Protein AF-A0A2G9Q7B7-F1 (afdb_monomer)

Radius of gyration: 26.13 Å; Cα contacts (8 Å, |Δi|>4): 30; chains: 1; bounding box: 54×30×82 Å

pLDDT: mean 73.92, std 18.07, range [39.91, 91.88]

Foldseek 3Di:
DDDPPPPPVVLLVLQVVVVPVVDPPDDDPVCSVVVVVVVVVVLVVLVVVLVVVLVVLVVVLVVVLVVLVVVLVVCVVVDVVVSVVSVVVNVVSVVVSVVSNVVSVVVNVVSVVVVCCSSVCRDPPDPDDDD

Sequence (131 aa):
MGLPSSLPNSFRNQFNHSLAHFLPEGTPAPLIPVLILIETISLFIRPLALGVRLTANLTAGHLLIHLISSAVSAIFPLSISASLLTFTVLILLTILEIAVAIIQAYVFVLLLSLYLQENTYGPPSSRLSHS

Organism: Aquarana catesbeiana (NCBI:txid8400)

InterPro domains:
  IPR000568 ATP synthase, F0 complex, subunit A [PF00119] (14-117)
  IPR000568 ATP synthase, F0 complex, subunit A [PR00123] (26-41)
  IPR000568 ATP synthase, F0 complex, subunit A [PR00123] (46-68)
  IPR000568 ATP synthase, F0 complex, subunit A [PR00123] (103-118)
  IPR000568 ATP synthase, F0 complex, subunit A [TIGR01131] (10-119)
  IPR023011 ATP synthase, F0 complex, subunit A, active site [PS00449] (49-58)
  IPR035908 ATP synthase, F0 complex, subunit A superfamily [G3DSA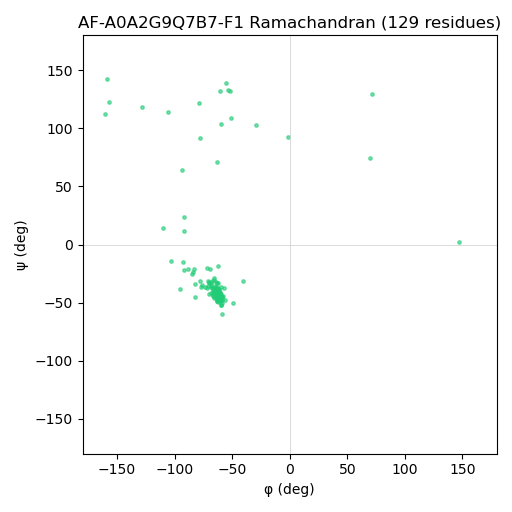:1.20.120.220] (8-121)
  IPR035908 ATP synthase, F0 complex, subunit A superfamily [SSF81336] (10-116)
  IPR045083 ATP synthase, F0 complex, subunit A, bacterial/mitochondria [PTHR11410] (10-120)

Secondary structure (DSSP, 8-state):
------TTHHHHHHHHHHHHHHS-S---TTHHHHHHHHHHHHHHHHHHHHHHHHHHHHHHHHHHHHHHHHHHHHHTTT-HHHHHHHHHHHHHHHHHHHHHHHHHHHHHHHHHHHHHHHHH-----------

Structure (mmCIF, N/CA/C/O backbone):
data_AF-A0A2G9Q7B7-F1
#
_entry.id   AF-A0A2G9Q7B7-F1
#
loop_
_atom_site.group_PDB
_atom_site.id
_atom_site.type_symbol
_atom_site.label_atom_id
_atom_site.label_alt_id
_atom_site.label_comp_id
_atom_site.label_asym_id
_atom_site.label_entity_id
_atom_site.label_seq_id
_atom_site.pdbx_PDB_ins_code
_atom_site.Cartn_x
_atom_site.Cartn_y
_atom_site.Cartn_z
_atom_site.occupancy
_atom_site.B_iso_or_equiv
_atom_site.auth_seq_id
_atom_site.auth_comp_id
_atom_site.auth_asym_id
_atom_site.auth_atom_id
_atom_site.pdbx_PDB_model_num
ATOM 1 N N . MET A 1 1 ? -16.630 -8.126 53.049 1.00 42.03 1 MET A N 1
ATOM 2 C CA . MET A 1 1 ? -16.424 -9.402 52.340 1.00 42.03 1 MET A CA 1
ATOM 3 C C . MET A 1 1 ? -17.335 -9.409 51.117 1.00 42.03 1 MET A C 1
ATOM 5 O O . MET A 1 1 ? -18.532 -9.497 51.316 1.00 42.03 1 MET A O 1
ATOM 9 N N . GLY A 1 2 ? -16.757 -9.233 49.915 1.00 40.88 2 GLY A N 1
ATOM 10 C CA . GLY A 1 2 ? -17.354 -9.466 48.580 1.00 40.88 2 GLY A CA 1
ATOM 11 C C . GLY A 1 2 ? -18.435 -8.473 48.124 1.00 40.88 2 GLY A C 1
ATOM 12 O O . GLY A 1 2 ? -19.377 -8.232 48.856 1.00 40.88 2 GLY A O 1
ATOM 13 N N . LEU A 1 3 ? -18.430 -7.847 46.947 1.00 39.91 3 LEU A N 1
ATOM 14 C CA . LEU A 1 3 ? -17.609 -7.861 45.730 1.00 39.91 3 LEU A CA 1
ATOM 15 C C . LEU A 1 3 ? -17.883 -6.508 45.021 1.00 39.91 3 LEU A C 1
ATOM 17 O O . LEU A 1 3 ? -19.037 -6.078 45.023 1.00 39.91 3 LEU A O 1
ATOM 21 N N . PRO A 1 4 ? -16.912 -5.831 44.380 1.00 46.28 4 PRO A N 1
ATOM 22 C CA . PRO A 1 4 ? -17.207 -4.679 43.529 1.00 46.28 4 PRO A CA 1
ATOM 23 C C . PRO A 1 4 ? -17.741 -5.168 42.170 1.00 46.28 4 PRO A C 1
ATOM 25 O O . PRO A 1 4 ? -16.973 -5.458 41.258 1.00 46.28 4 PRO A O 1
ATOM 28 N N . SER A 1 5 ? -19.061 -5.301 42.022 1.00 45.69 5 SER A N 1
ATOM 29 C CA . SER A 1 5 ? -19.704 -5.803 40.793 1.00 45.69 5 SER A CA 1
ATOM 30 C C . SER A 1 5 ? -20.110 -4.713 39.786 1.00 45.69 5 SER A C 1
ATOM 32 O O . SER A 1 5 ? -21.000 -4.936 38.970 1.00 45.69 5 SER A O 1
ATOM 34 N N . SER A 1 6 ? -19.492 -3.528 39.803 1.00 48.84 6 SER A N 1
ATOM 35 C CA . SER A 1 6 ? -19.908 -2.389 38.957 1.00 48.84 6 SER A CA 1
ATOM 36 C C . SER A 1 6 ? -18.938 -2.017 37.825 1.00 48.84 6 SER A C 1
ATOM 38 O O . SER A 1 6 ? -19.086 -0.963 37.208 1.00 48.84 6 SER A O 1
ATOM 40 N N . LEU A 1 7 ? -17.974 -2.882 37.493 1.00 49.19 7 LEU A N 1
ATOM 41 C CA . LEU A 1 7 ? -16.917 -2.582 36.514 1.00 49.19 7 LEU A CA 1
ATOM 42 C C . LEU A 1 7 ? -17.126 -2.952 35.022 1.00 49.19 7 LEU A C 1
ATOM 44 O O . LEU A 1 7 ? -16.172 -2.781 34.270 1.00 49.19 7 LEU A O 1
ATOM 48 N N . PRO A 1 8 ? -18.317 -3.335 34.510 1.00 47.38 8 PRO A N 1
ATOM 49 C CA . PRO A 1 8 ? -18.543 -3.338 33.057 1.00 47.38 8 PRO A CA 1
ATOM 50 C C . PRO A 1 8 ? -19.380 -2.154 32.536 1.00 47.38 8 PRO A C 1
ATOM 52 O O . PRO A 1 8 ? -19.391 -1.903 31.332 1.00 47.38 8 PRO A O 1
ATOM 55 N N . ASN A 1 9 ? -20.066 -1.394 33.401 1.00 40.97 9 ASN A N 1
ATOM 56 C CA . ASN A 1 9 ? -21.012 -0.359 32.949 1.00 40.97 9 ASN A CA 1
ATOM 57 C C . ASN A 1 9 ? -20.393 1.040 32.783 1.00 40.97 9 ASN A C 1
ATOM 59 O O . ASN A 1 9 ? -20.916 1.837 32.009 1.00 40.97 9 ASN A O 1
ATOM 63 N N . SER A 1 10 ? -19.264 1.333 33.437 1.00 40.78 10 SER A N 1
ATOM 64 C CA . SER A 1 10 ? -18.622 2.657 33.351 1.00 40.78 10 SER A CA 1
ATOM 65 C C . SER A 1 10 ? -17.958 2.907 31.985 1.00 40.78 10 SER A C 1
ATOM 67 O O . SER A 1 10 ? -18.093 3.985 31.410 1.00 40.78 10 SER A O 1
ATOM 69 N N . PHE A 1 11 ? -17.345 1.874 31.390 1.00 46.16 11 PHE A N 1
ATOM 70 C CA . PHE A 1 11 ? -16.781 1.937 30.032 1.00 46.16 11 PHE A CA 1
ATOM 71 C C . PHE A 1 11 ? -17.855 2.167 28.959 1.00 46.16 11 PHE A C 1
ATOM 73 O O . PHE A 1 11 ? -17.645 2.928 28.018 1.00 46.16 11 PHE A O 1
ATOM 80 N N . ARG A 1 12 ? -19.041 1.566 29.132 1.00 48.06 12 ARG A N 1
ATOM 81 C CA . ARG A 1 12 ? -20.175 1.739 28.208 1.00 48.06 12 ARG A CA 1
ATOM 82 C C . ARG A 1 12 ? -20.771 3.146 28.283 1.00 48.06 12 ARG A C 1
ATOM 84 O O . ARG A 1 12 ? -21.233 3.665 27.275 1.00 48.06 12 ARG A O 1
ATOM 91 N N . ASN A 1 13 ? -20.736 3.780 29.455 1.00 44.66 13 ASN A N 1
ATOM 92 C CA . ASN A 1 13 ? -21.347 5.092 29.659 1.00 44.66 13 ASN A CA 1
ATOM 93 C C . ASN A 1 13 ? -20.500 6.248 29.094 1.00 44.66 13 ASN A C 1
ATOM 95 O O . ASN A 1 13 ? -21.062 7.230 28.617 1.00 44.66 13 ASN A O 1
ATOM 99 N N . GLN A 1 14 ? -19.167 6.118 29.081 1.00 48.19 14 GLN A N 1
ATOM 100 C CA . GLN A 1 14 ? -18.279 7.103 28.442 1.00 48.19 14 GLN A CA 1
ATOM 101 C C . GLN A 1 14 ? -18.321 7.014 26.910 1.00 48.19 14 GLN A C 1
ATOM 103 O O . GLN A 1 14 ? -18.365 8.046 26.241 1.00 48.19 14 GLN A O 1
ATOM 108 N N . PHE A 1 15 ? -18.446 5.797 26.365 1.00 50.50 15 PHE A N 1
ATOM 109 C CA . PHE A 1 15 ? -18.763 5.586 24.948 1.00 50.50 15 PHE A CA 1
ATOM 110 C C . PHE A 1 15 ? -20.092 6.253 24.560 1.00 50.50 15 PHE A C 1
ATOM 112 O O . PHE A 1 15 ? -20.157 6.957 23.557 1.00 50.50 15 PHE A O 1
ATOM 119 N N . ASN A 1 16 ? -21.137 6.108 25.383 1.00 50.00 16 ASN A N 1
ATOM 120 C CA . ASN A 1 16 ? -22.432 6.755 25.143 1.00 50.00 16 ASN A CA 1
ATOM 121 C C . ASN A 1 16 ? -22.363 8.291 25.185 1.00 50.00 16 ASN A C 1
ATOM 123 O O . ASN A 1 16 ? -23.114 8.940 24.465 1.00 50.00 16 ASN A O 1
ATOM 127 N N . HIS A 1 17 ? -21.483 8.880 26.001 1.00 47.97 17 HIS A N 1
ATOM 128 C CA . HIS A 1 17 ? -21.372 10.336 26.142 1.00 47.97 17 HIS A CA 1
ATOM 129 C C . HIS A 1 17 ? -20.625 10.995 24.971 1.00 47.97 17 HIS A C 1
ATOM 131 O O . HIS A 1 17 ? -21.038 12.058 24.517 1.00 47.97 17 HIS A O 1
ATOM 137 N N . SER A 1 18 ? -19.590 10.343 24.423 1.00 50.72 18 SER A N 1
ATOM 138 C CA . SER A 1 18 ? -18.912 10.822 23.204 1.00 50.72 18 SER A CA 1
ATOM 139 C C . SER A 1 18 ? -19.796 10.648 21.953 1.00 50.72 18 SER A C 1
ATOM 141 O O . SER A 1 18 ? -19.818 11.491 21.058 1.00 50.72 18 SER A O 1
ATOM 143 N N . LEU A 1 19 ? -20.642 9.609 21.941 1.00 50.25 19 LEU A N 1
ATOM 144 C CA . LEU A 1 19 ? -21.688 9.416 20.932 1.00 50.25 19 LEU A CA 1
ATOM 145 C C . LEU A 1 19 ? -22.837 10.438 21.063 1.00 50.25 19 LEU A C 1
ATOM 147 O O . LEU A 1 19 ? -23.365 10.887 20.052 1.00 50.25 19 LEU A O 1
ATOM 151 N N . ALA A 1 20 ? -23.191 10.887 22.268 1.00 47.09 20 ALA A N 1
ATOM 152 C CA . ALA A 1 20 ? -24.272 11.859 22.476 1.00 47.09 20 ALA A CA 1
ATOM 153 C C . ALA A 1 20 ? -24.027 13.237 21.825 1.00 47.09 20 ALA A C 1
ATOM 155 O O . ALA A 1 20 ? -24.980 13.974 21.605 1.00 47.09 20 ALA A O 1
ATOM 156 N N . HIS A 1 21 ? -22.782 13.588 21.477 1.00 49.62 21 HIS A N 1
ATOM 157 C CA . HIS A 1 21 ? -22.498 14.821 20.730 1.00 49.62 21 HIS A CA 1
ATOM 158 C C . HIS A 1 21 ? -22.553 14.636 19.199 1.00 49.62 21 HIS A C 1
ATOM 160 O O . HIS A 1 21 ? -22.773 15.601 18.471 1.00 49.62 21 HIS A O 1
ATOM 166 N N . PHE A 1 22 ? -22.405 13.398 18.708 1.00 46.03 22 PHE A N 1
ATOM 167 C CA . PHE A 1 22 ? -22.553 13.040 17.288 1.00 46.03 22 PHE A CA 1
ATOM 168 C C . PHE A 1 22 ? -23.965 12.572 16.914 1.00 46.03 22 PHE A C 1
ATOM 170 O O . PHE A 1 22 ? -24.297 12.525 15.729 1.00 46.03 22 PHE A O 1
ATOM 177 N N . LEU A 1 23 ? -24.803 12.235 17.895 1.00 46.00 23 LEU A N 1
ATOM 178 C CA . LEU A 1 23 ? -26.208 11.918 17.681 1.00 46.00 23 LEU A CA 1
ATOM 179 C C . LEU A 1 23 ? -27.069 13.094 18.166 1.00 46.00 23 LEU A C 1
ATOM 181 O O . LEU A 1 23 ? -27.099 13.339 19.369 1.00 46.00 23 LEU A O 1
ATOM 185 N N . PRO A 1 24 ? -27.786 13.816 17.281 1.00 41.97 24 PRO A N 1
ATOM 186 C CA . PRO A 1 24 ? -28.818 14.741 17.729 1.00 41.97 24 PRO A CA 1
ATOM 187 C C . PRO A 1 24 ? -29.793 13.985 18.640 1.00 41.97 24 PRO A C 1
ATOM 189 O O . PRO A 1 24 ? -30.197 12.862 18.328 1.00 41.97 24 PRO A O 1
ATOM 192 N N . GLU A 1 25 ? -30.106 14.598 19.781 1.00 49.25 25 GLU A N 1
ATOM 193 C CA . GLU A 1 25 ? -31.123 14.196 20.758 1.00 49.25 25 GLU A CA 1
ATOM 194 C C . GLU A 1 25 ? -32.284 13.432 20.085 1.00 49.25 25 GLU A C 1
ATOM 196 O O . GLU A 1 25 ? -33.118 14.036 19.409 1.00 49.25 25 GLU A O 1
ATOM 201 N N . GLY A 1 26 ? -32.325 12.095 20.217 1.00 48.22 26 GLY A N 1
ATOM 202 C CA . GLY A 1 26 ? -33.415 11.291 19.639 1.00 48.22 26 GLY A CA 1
ATOM 203 C C . GLY A 1 26 ? -33.106 9.875 19.142 1.00 48.22 26 GLY A C 1
ATOM 204 O O . GLY A 1 26 ? -34.012 9.217 18.632 1.00 48.22 26 GLY A O 1
ATOM 205 N N . THR A 1 27 ? -31.884 9.351 19.272 1.00 49.72 27 THR A N 1
ATOM 206 C CA . THR A 1 27 ? -31.617 7.980 18.794 1.00 49.72 27 THR A CA 1
ATOM 207 C C . THR A 1 27 ? -32.129 6.940 19.801 1.00 49.72 27 THR A C 1
ATOM 209 O O . THR A 1 27 ? -31.709 6.965 20.959 1.00 49.72 27 THR A O 1
ATOM 212 N N . PRO A 1 28 ? -33.032 6.019 19.408 1.00 51.66 28 PRO A N 1
ATOM 213 C CA . PRO A 1 28 ? -33.638 5.067 20.329 1.00 51.66 28 PRO A CA 1
ATOM 214 C C . PRO A 1 28 ? -32.568 4.182 20.985 1.00 51.66 28 PRO A C 1
ATOM 216 O O . PRO A 1 28 ? -31.725 3.592 20.307 1.00 51.66 28 PRO A O 1
ATOM 219 N N . ALA A 1 29 ? -32.651 4.057 22.315 1.00 60.56 29 ALA A N 1
ATOM 220 C CA . ALA A 1 29 ? -31.745 3.314 23.198 1.00 60.56 29 ALA A CA 1
ATOM 221 C C . ALA A 1 29 ? -31.233 1.934 22.701 1.00 60.56 29 ALA A C 1
ATOM 223 O O . ALA A 1 29 ? -30.093 1.596 23.029 1.00 60.56 29 ALA A O 1
ATOM 224 N N . PRO A 1 30 ? -31.971 1.128 21.904 1.00 67.06 30 PRO A N 1
ATOM 225 C CA . PRO A 1 30 ? -31.426 -0.110 21.332 1.00 67.06 30 PRO A CA 1
ATOM 226 C C . PRO A 1 30 ? -30.344 0.063 20.247 1.00 67.06 30 PRO A C 1
ATOM 228 O O . PRO A 1 30 ? -29.575 -0.872 20.032 1.00 67.06 30 PRO A O 1
ATOM 231 N N . LEU A 1 31 ? -30.238 1.214 19.569 1.00 59.62 31 LEU A N 1
ATOM 232 C CA . LEU A 1 31 ? -29.259 1.422 18.482 1.00 59.62 31 LEU A CA 1
ATOM 233 C C . LEU A 1 31 ? -27.863 1.822 18.982 1.00 59.62 31 LEU A C 1
ATOM 235 O O . LEU A 1 31 ? -26.869 1.606 18.294 1.00 59.62 31 LEU A O 1
ATOM 239 N N . ILE A 1 32 ? -27.776 2.350 20.200 1.00 68.06 32 ILE A N 1
ATOM 240 C CA . ILE A 1 32 ? -26.526 2.773 20.840 1.00 68.06 32 ILE A CA 1
ATOM 241 C C . ILE A 1 32 ? -25.504 1.619 20.973 1.00 68.06 32 ILE A C 1
ATOM 243 O O . ILE A 1 32 ? -24.365 1.781 20.535 1.00 68.06 32 ILE A O 1
ATOM 247 N N . PRO A 1 33 ? -25.855 0.425 21.500 1.00 68.75 33 PRO A N 1
ATOM 248 C CA . PRO A 1 33 ? -24.910 -0.694 21.560 1.00 68.75 33 PRO A CA 1
ATOM 249 C C . PRO A 1 33 ? -24.512 -1.232 20.177 1.00 68.75 33 PRO A C 1
ATOM 251 O O . PRO A 1 33 ? -23.394 -1.723 20.024 1.00 68.75 33 PRO A O 1
ATOM 254 N N . VAL A 1 34 ? -25.387 -1.122 19.171 1.00 80.31 34 VAL A N 1
ATOM 255 C CA . VAL A 1 34 ? -25.068 -1.502 17.783 1.00 80.31 34 VAL A CA 1
ATOM 256 C C . VAL A 1 34 ? -24.032 -0.544 17.192 1.00 80.31 34 VAL A C 1
ATOM 258 O O . VAL A 1 34 ? -23.081 -0.998 16.561 1.00 80.31 34 VAL A O 1
ATOM 261 N N . LEU A 1 35 ? -24.161 0.761 17.454 1.00 78.25 35 LEU A N 1
ATOM 262 C CA . LEU A 1 35 ? -23.219 1.789 17.005 1.00 78.25 35 LEU A CA 1
ATOM 263 C C . LEU A 1 35 ? -21.808 1.581 17.581 1.00 78.25 35 LEU A C 1
ATOM 265 O O . LEU A 1 35 ? -20.823 1.629 16.850 1.00 78.25 35 LEU A O 1
ATOM 269 N N . ILE A 1 36 ? -21.710 1.268 18.875 1.00 74.44 36 ILE A N 1
ATOM 270 C CA . ILE A 1 36 ? -20.428 0.954 19.532 1.00 74.44 36 ILE A CA 1
ATOM 271 C C . ILE A 1 36 ? -19.779 -0.285 18.899 1.00 74.44 36 ILE A C 1
ATOM 273 O O . ILE A 1 36 ? -18.565 -0.316 18.681 1.00 74.44 36 ILE A O 1
ATOM 277 N N . LEU A 1 37 ? -20.582 -1.304 18.579 1.00 81.31 37 LEU A N 1
ATOM 278 C CA . LEU A 1 37 ? -20.103 -2.530 17.947 1.00 81.31 37 LEU A CA 1
ATOM 279 C C . LEU A 1 37 ? -19.554 -2.260 16.538 1.00 81.31 37 LEU A C 1
ATOM 281 O O . LEU A 1 37 ? -18.462 -2.733 16.221 1.00 81.31 37 LEU A O 1
ATOM 285 N N . ILE A 1 38 ? -20.250 -1.468 15.714 1.00 85.12 38 ILE A N 1
ATOM 286 C CA . ILE A 1 38 ? -19.751 -1.128 14.371 1.00 85.12 38 ILE A CA 1
ATOM 287 C C . ILE A 1 38 ? -18.518 -0.221 14.415 1.00 85.12 38 ILE A C 1
ATOM 289 O O . ILE A 1 38 ? -17.620 -0.416 13.601 1.00 85.12 38 ILE A O 1
ATOM 293 N N . GLU A 1 39 ? -18.418 0.700 15.376 1.00 79.62 39 GLU A N 1
ATOM 294 C CA . GLU A 1 39 ? -17.238 1.559 15.540 1.00 79.62 39 GLU A CA 1
ATOM 295 C C . GLU A 1 39 ? -16.013 0.733 15.947 1.00 79.62 39 GLU A C 1
ATOM 297 O O . GLU A 1 39 ? -14.943 0.847 15.348 1.00 79.62 39 GLU A O 1
ATOM 302 N N . THR A 1 40 ? -16.195 -0.202 16.883 1.00 75.94 40 THR A N 1
ATOM 303 C CA . THR A 1 40 ? -15.140 -1.135 17.305 1.00 75.94 40 THR A CA 1
ATOM 304 C C . THR A 1 40 ? -14.642 -1.980 16.128 1.00 75.94 40 THR A C 1
ATOM 306 O O . THR A 1 40 ? -13.436 -2.136 15.929 1.00 75.94 40 THR A O 1
ATOM 309 N N . ILE A 1 41 ? -15.560 -2.494 15.303 1.00 84.94 41 ILE A N 1
ATOM 310 C CA . ILE A 1 41 ? -15.215 -3.252 14.094 1.00 84.94 41 ILE A CA 1
ATOM 311 C C . ILE A 1 41 ? -14.513 -2.350 13.065 1.00 84.94 41 ILE A C 1
ATOM 313 O O . ILE A 1 41 ? -13.503 -2.749 12.489 1.00 84.94 41 ILE A O 1
ATOM 317 N N . SER A 1 42 ? -14.995 -1.125 12.856 1.00 83.25 42 SER A N 1
ATOM 318 C CA . SER A 1 42 ? -14.432 -0.148 11.912 1.00 83.25 42 SER A CA 1
ATOM 319 C C . SER A 1 42 ? -12.991 0.233 12.266 1.00 83.25 42 SER A C 1
ATO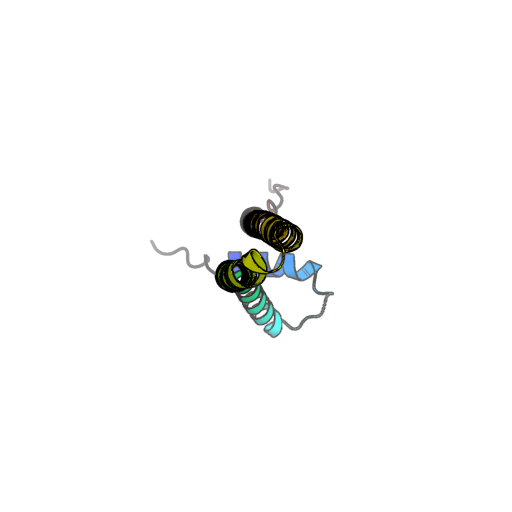M 321 O O . SER A 1 42 ? -12.122 0.311 11.390 1.00 83.25 42 SER A O 1
ATOM 323 N N . LEU A 1 43 ? -12.705 0.391 13.559 1.00 79.31 43 LEU A N 1
ATOM 324 C CA . LEU A 1 43 ? -11.359 0.634 14.071 1.00 79.31 43 LEU A CA 1
ATOM 325 C C . LEU A 1 43 ? -10.421 -0.554 13.857 1.00 79.31 43 LEU A C 1
ATOM 327 O O . LEU A 1 43 ? -9.233 -0.339 13.637 1.00 79.31 43 LEU A O 1
ATOM 331 N N . PHE A 1 44 ? -10.937 -1.785 13.856 1.00 79.19 44 PHE A N 1
ATOM 332 C CA . PHE A 1 44 ? -10.152 -2.998 13.605 1.00 79.19 44 PHE A CA 1
ATOM 333 C C . PHE A 1 44 ? -9.948 -3.284 12.107 1.00 79.19 44 PHE A C 1
ATOM 335 O O . PHE A 1 44 ? -8.887 -3.751 11.689 1.00 79.19 44 PHE A O 1
ATOM 342 N N . ILE A 1 45 ? -10.933 -2.959 11.267 1.00 86.06 45 ILE A N 1
ATOM 343 C CA . ILE A 1 45 ? -10.838 -3.110 9.807 1.00 86.06 45 ILE A CA 1
ATOM 344 C C . ILE A 1 45 ? -9.816 -2.131 9.218 1.00 86.06 45 ILE A C 1
ATOM 346 O O . ILE A 1 45 ? -9.149 -2.456 8.240 1.00 86.06 45 ILE A O 1
ATOM 350 N N . ARG A 1 46 ? -9.644 -0.945 9.807 1.00 82.88 46 ARG A N 1
ATOM 351 C CA . ARG A 1 46 ? -8.716 0.090 9.323 1.00 82.88 46 ARG A CA 1
ATOM 352 C C . ARG A 1 46 ? -7.243 -0.367 9.265 1.00 82.88 46 ARG A C 1
ATOM 354 O O . ARG A 1 46 ? -6.652 -0.259 8.188 1.00 82.88 46 ARG A O 1
ATOM 361 N N . PRO A 1 47 ? -6.643 -0.926 10.336 1.00 79.00 47 PRO A N 1
ATOM 362 C CA . PRO A 1 47 ? -5.301 -1.498 10.280 1.00 79.00 47 PRO A CA 1
ATOM 363 C C . PRO A 1 47 ? -5.221 -2.762 9.431 1.00 79.00 47 PRO A C 1
ATOM 365 O O . PRO A 1 47 ? -4.222 -2.964 8.744 1.00 79.00 47 PRO A O 1
ATOM 368 N N . LEU A 1 48 ? -6.278 -3.578 9.409 1.00 87.56 48 LEU A N 1
ATOM 369 C CA . LEU A 1 48 ? -6.335 -4.752 8.541 1.00 87.56 48 LEU A CA 1
ATOM 370 C C . LEU A 1 48 ? -6.269 -4.347 7.057 1.00 87.56 48 LEU A C 1
ATOM 372 O O . LEU A 1 48 ? -5.476 -4.891 6.294 1.00 87.56 48 LEU A O 1
ATOM 376 N N . ALA A 1 49 ? -7.037 -3.334 6.657 1.00 87.94 49 ALA A N 1
ATOM 377 C CA . ALA A 1 49 ? -7.039 -2.794 5.304 1.00 87.94 49 ALA A CA 1
ATOM 378 C C . ALA A 1 49 ? -5.694 -2.149 4.929 1.00 87.94 49 ALA A C 1
ATOM 380 O O . ALA A 1 49 ? -5.269 -2.262 3.781 1.00 87.94 49 ALA A O 1
ATOM 381 N N . LEU A 1 50 ? -5.007 -1.501 5.877 1.00 86.31 50 LEU A N 1
ATOM 382 C CA . LEU A 1 50 ? -3.641 -0.992 5.692 1.00 86.31 50 LEU A CA 1
ATOM 383 C C . LEU A 1 50 ? -2.633 -2.135 5.490 1.00 86.31 50 LEU A C 1
ATOM 385 O O . LEU A 1 50 ? -1.854 -2.092 4.542 1.00 86.31 50 LEU A O 1
ATOM 389 N N . GLY A 1 51 ? -2.688 -3.194 6.303 1.00 86.50 51 GLY A N 1
ATOM 390 C CA . GLY A 1 51 ? -1.816 -4.366 6.154 1.00 86.50 51 GLY A CA 1
ATOM 391 C C . GLY A 1 51 ? -2.019 -5.105 4.827 1.00 86.50 51 GLY A C 1
ATOM 392 O O . GLY A 1 51 ? -1.048 -5.447 4.144 1.00 86.50 51 GLY A O 1
ATOM 393 N N . VAL A 1 52 ? -3.277 -5.283 4.409 1.00 91.88 52 VAL A N 1
ATOM 394 C CA . VAL A 1 52 ? -3.614 -5.846 3.090 1.00 91.88 52 VAL A CA 1
ATOM 395 C C . VAL A 1 52 ? -3.101 -4.941 1.971 1.00 91.88 52 VAL A C 1
ATOM 397 O O . VAL A 1 52 ? -2.528 -5.442 1.009 1.00 91.88 52 VAL A O 1
ATOM 400 N N . ARG A 1 53 ? -3.243 -3.617 2.102 1.00 88.06 53 ARG A N 1
ATOM 401 C CA . ARG A 1 53 ? -2.761 -2.645 1.109 1.00 88.06 53 ARG A CA 1
ATOM 402 C C . ARG A 1 53 ? -1.241 -2.666 0.965 1.00 88.06 53 ARG A C 1
ATOM 404 O O . ARG A 1 53 ? -0.760 -2.651 -0.161 1.00 88.06 53 ARG A O 1
ATOM 411 N N . LEU A 1 54 ? -0.491 -2.756 2.063 1.00 86.00 54 LEU A N 1
ATOM 412 C CA . LEU A 1 54 ? 0.967 -2.915 2.018 1.00 86.00 54 LEU A CA 1
ATOM 413 C C . LEU A 1 54 ? 1.373 -4.225 1.346 1.00 86.00 54 LEU A C 1
ATOM 415 O O . LEU A 1 54 ? 2.218 -4.219 0.458 1.00 86.00 54 LEU A O 1
ATOM 419 N N . THR A 1 55 ? 0.746 -5.335 1.735 1.00 90.19 55 THR A N 1
ATOM 420 C CA . THR A 1 55 ? 1.059 -6.657 1.173 1.00 90.19 55 THR A CA 1
ATOM 421 C C . THR A 1 55 ? 0.727 -6.717 -0.319 1.00 90.19 55 THR A C 1
ATOM 423 O O . THR A 1 55 ? 1.521 -7.230 -1.107 1.00 90.19 55 THR A O 1
ATOM 426 N N . ALA A 1 56 ? -0.417 -6.157 -0.723 1.00 90.88 56 ALA A N 1
ATOM 427 C CA . ALA A 1 56 ? -0.833 -6.069 -2.118 1.00 90.88 56 ALA A CA 1
ATOM 428 C C . ALA A 1 56 ? 0.099 -5.170 -2.933 1.00 90.88 56 ALA A C 1
ATOM 430 O O . ALA A 1 56 ? 0.491 -5.576 -4.023 1.00 90.88 56 ALA A O 1
ATOM 431 N N . ASN A 1 57 ? 0.486 -4.006 -2.395 1.00 87.12 57 ASN A N 1
ATOM 432 C CA . ASN A 1 57 ? 1.464 -3.130 -3.031 1.00 87.12 57 ASN A CA 1
ATOM 433 C C . ASN A 1 57 ? 2.778 -3.892 -3.227 1.00 87.12 57 ASN A C 1
ATOM 435 O O . ASN A 1 57 ? 3.096 -4.173 -4.370 1.00 87.12 57 ASN A O 1
ATOM 439 N N . LEU A 1 58 ? 3.428 -4.385 -2.163 1.00 86.06 58 LEU A N 1
ATOM 440 C CA . LEU A 1 58 ? 4.724 -5.081 -2.255 1.00 86.06 58 LEU A CA 1
ATOM 441 C C . LEU A 1 58 ? 4.702 -6.302 -3.189 1.00 86.06 58 LEU A C 1
ATOM 443 O O . LEU A 1 58 ? 5.668 -6.564 -3.905 1.00 86.06 58 LEU A O 1
ATOM 447 N N . THR A 1 59 ? 3.598 -7.054 -3.205 1.00 91.69 59 THR A N 1
ATOM 448 C CA . THR A 1 59 ? 3.435 -8.198 -4.117 1.00 91.69 59 THR A CA 1
ATOM 449 C C . THR A 1 59 ? 3.275 -7.733 -5.567 1.00 91.69 59 THR A C 1
ATOM 451 O O . THR A 1 59 ? 3.884 -8.310 -6.471 1.00 91.69 59 THR A O 1
ATOM 454 N N . ALA A 1 60 ? 2.487 -6.681 -5.805 1.00 89.75 60 ALA A N 1
ATOM 455 C CA . ALA A 1 60 ? 2.324 -6.081 -7.125 1.00 89.75 60 ALA A CA 1
ATOM 456 C C . ALA A 1 60 ? 3.618 -5.413 -7.608 1.00 89.75 60 ALA A C 1
ATOM 458 O O . ALA A 1 60 ? 3.967 -5.579 -8.771 1.00 89.75 60 ALA A O 1
ATOM 459 N N . GLY A 1 61 ? 4.356 -4.734 -6.729 1.00 88.50 61 GLY A N 1
ATOM 460 C CA . GLY A 1 61 ? 5.676 -4.169 -6.987 1.00 88.50 61 GLY A CA 1
ATOM 461 C C . GLY A 1 61 ? 6.683 -5.245 -7.368 1.00 88.50 61 GLY A C 1
ATOM 462 O O . GLY A 1 61 ? 7.339 -5.132 -8.400 1.00 88.50 61 GLY A O 1
ATOM 463 N N . HIS A 1 62 ? 6.734 -6.358 -6.632 1.00 88.50 62 HIS A N 1
ATOM 464 C CA . HIS A 1 62 ? 7.573 -7.507 -6.987 1.00 88.50 62 HIS A CA 1
ATOM 465 C C . HIS A 1 62 ? 7.227 -8.082 -8.374 1.00 88.50 62 HIS A C 1
ATOM 467 O O . HIS A 1 62 ? 8.116 -8.330 -9.193 1.00 88.50 62 HIS A O 1
ATOM 473 N N . LEU A 1 63 ? 5.937 -8.252 -8.678 1.00 90.94 63 LEU A N 1
ATOM 474 C CA . LEU A 1 63 ? 5.483 -8.719 -9.991 1.00 90.94 63 LEU A CA 1
ATOM 475 C C . LEU 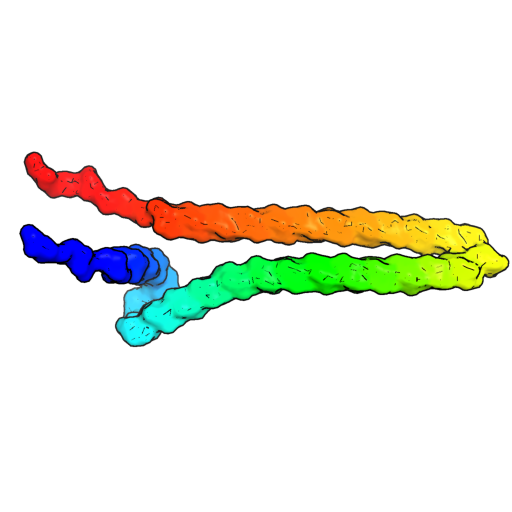A 1 63 ? 5.797 -7.702 -11.102 1.00 90.94 63 LEU A C 1
ATOM 477 O O . LEU A 1 63 ? 6.247 -8.084 -12.181 1.00 90.94 63 LEU A O 1
ATOM 481 N N . LEU A 1 64 ? 5.623 -6.411 -10.827 1.00 87.94 64 LEU A N 1
ATOM 482 C CA . LEU A 1 64 ? 5.941 -5.314 -11.735 1.00 87.94 64 LEU A CA 1
ATOM 483 C C . LEU A 1 64 ? 7.442 -5.260 -12.040 1.00 87.94 64 LEU A C 1
ATOM 485 O O . LEU A 1 64 ? 7.816 -5.116 -13.204 1.00 87.94 64 LEU A O 1
ATOM 489 N N . ILE A 1 65 ? 8.299 -5.447 -11.034 1.00 88.75 65 ILE A N 1
ATOM 490 C CA . ILE A 1 65 ? 9.750 -5.537 -11.224 1.00 88.75 65 ILE A CA 1
ATOM 491 C C . ILE A 1 65 ? 10.095 -6.712 -12.136 1.00 88.75 65 ILE A C 1
ATOM 493 O O . ILE A 1 65 ? 10.911 -6.557 -13.044 1.00 88.75 65 ILE A O 1
ATOM 497 N N . HIS A 1 66 ? 9.454 -7.865 -11.946 1.00 90.88 66 HIS A N 1
ATOM 498 C CA . HIS A 1 66 ? 9.693 -9.033 -12.789 1.00 90.88 66 HIS A CA 1
ATOM 499 C C . HIS A 1 66 ? 9.282 -8.781 -14.252 1.00 90.88 66 HIS A C 1
ATOM 501 O O . HIS A 1 66 ? 10.058 -9.063 -15.169 1.00 90.88 66 HIS A O 1
ATOM 507 N N . LEU A 1 67 ? 8.112 -8.172 -14.475 1.00 90.56 67 LEU A N 1
ATOM 508 C CA . LEU A 1 67 ? 7.639 -7.813 -15.815 1.00 90.56 67 LEU A CA 1
ATOM 509 C C . LEU A 1 67 ? 8.557 -6.784 -16.485 1.00 90.56 67 LEU A C 1
ATOM 511 O O . LEU A 1 67 ? 8.990 -7.002 -17.616 1.00 90.56 67 LEU A O 1
ATOM 515 N N . ILE A 1 68 ? 8.913 -5.704 -15.789 1.00 87.44 68 ILE A N 1
ATOM 516 C CA . ILE A 1 68 ? 9.793 -4.666 -16.337 1.00 87.44 68 ILE A CA 1
ATOM 517 C C . ILE A 1 68 ? 11.205 -5.207 -16.585 1.00 87.44 68 ILE A C 1
ATOM 519 O O . ILE A 1 68 ? 11.789 -4.896 -17.617 1.00 87.44 68 ILE A O 1
ATOM 523 N N . SER A 1 69 ? 11.741 -6.055 -15.708 1.00 87.69 69 SER A N 1
ATOM 524 C CA . SER A 1 69 ? 13.043 -6.705 -15.914 1.00 87.69 69 SER A CA 1
ATOM 525 C C . SER A 1 69 ? 13.051 -7.564 -17.185 1.00 87.69 69 SER A C 1
ATOM 527 O O . SER A 1 69 ? 13.959 -7.452 -18.013 1.00 87.69 69 SER A O 1
ATOM 529 N N . SER A 1 70 ? 11.990 -8.351 -17.410 1.00 90.06 70 SER A N 1
ATOM 530 C CA . SER A 1 70 ? 11.849 -9.127 -18.649 1.00 90.06 70 SER A CA 1
ATOM 531 C C . SER A 1 70 ? 11.703 -8.236 -19.892 1.00 90.06 70 SER A C 1
ATOM 533 O O . SER A 1 70 ? 12.326 -8.507 -20.920 1.00 90.06 70 SER A O 1
ATOM 535 N N . ALA A 1 71 ? 10.966 -7.124 -19.787 1.00 87.69 71 ALA A N 1
ATOM 536 C CA . ALA A 1 71 ? 10.828 -6.145 -20.862 1.00 87.69 71 ALA A CA 1
ATOM 537 C C . ALA A 1 71 ? 12.162 -5.451 -21.182 1.00 87.69 71 ALA A C 1
ATOM 539 O O . ALA A 1 71 ? 12.521 -5.313 -22.349 1.00 87.69 71 ALA A O 1
ATOM 540 N N . VAL A 1 72 ? 12.935 -5.080 -20.158 1.00 88.62 72 VAL A N 1
ATOM 541 C CA . VAL A 1 72 ? 14.287 -4.522 -20.295 1.00 88.62 72 VAL A CA 1
ATOM 542 C C . VAL A 1 72 ? 15.190 -5.509 -21.030 1.00 88.62 72 VAL A C 1
ATOM 544 O O . VAL A 1 72 ? 15.818 -5.120 -22.008 1.00 88.62 72 VAL A O 1
ATOM 547 N N . SER A 1 73 ? 15.197 -6.792 -20.651 1.00 88.19 73 SER A N 1
ATOM 548 C CA . SER A 1 73 ? 16.000 -7.810 -21.346 1.00 88.19 73 SER A CA 1
ATOM 549 C C . SER A 1 73 ? 15.598 -7.997 -22.814 1.00 88.19 73 SER A C 1
ATOM 551 O O . SER A 1 73 ? 16.459 -8.296 -23.640 1.00 88.19 73 SER A O 1
ATOM 553 N N . ALA A 1 74 ? 14.315 -7.835 -23.151 1.00 89.62 74 ALA A N 1
ATOM 554 C CA . ALA A 1 74 ? 13.829 -7.946 -24.526 1.00 89.62 74 ALA A CA 1
ATOM 555 C C . ALA A 1 74 ? 14.161 -6.703 -25.374 1.00 89.62 74 ALA A C 1
ATOM 557 O O . ALA A 1 74 ? 14.451 -6.820 -26.564 1.00 89.62 74 ALA A O 1
ATOM 558 N N . ILE A 1 75 ? 14.143 -5.514 -24.762 1.00 88.81 75 ILE A N 1
ATOM 559 C CA . ILE A 1 75 ? 14.402 -4.228 -25.430 1.00 88.81 75 ILE A CA 1
ATOM 560 C C . ILE A 1 75 ? 15.902 -3.917 -25.503 1.00 88.81 75 ILE A C 1
ATOM 562 O O . ILE A 1 75 ? 16.331 -3.203 -26.409 1.00 88.81 75 ILE A O 1
ATOM 566 N N . PHE A 1 76 ? 16.712 -4.465 -24.594 1.00 87.50 76 PHE A N 1
ATOM 567 C CA . PHE A 1 76 ? 18.159 -4.258 -24.533 1.00 87.50 76 PHE A CA 1
ATOM 568 C C . PHE A 1 76 ? 18.877 -4.465 -25.881 1.00 87.50 76 PHE A C 1
ATOM 570 O O . PHE A 1 76 ? 19.592 -3.551 -26.294 1.00 87.50 76 PHE A O 1
ATOM 577 N N . PRO A 1 77 ? 18.672 -5.578 -26.621 1.00 88.50 77 PRO A N 1
ATOM 578 C CA . PRO A 1 77 ? 19.301 -5.755 -27.931 1.00 88.50 77 PRO A CA 1
ATOM 579 C C . PRO A 1 77 ? 18.714 -4.852 -29.029 1.00 88.50 77 PRO A C 1
ATOM 581 O O . PRO A 1 77 ? 19.377 -4.633 -30.039 1.00 88.50 77 PRO A O 1
ATOM 584 N N . LEU A 1 78 ? 17.494 -4.326 -28.859 1.00 90.06 78 LEU A N 1
ATOM 585 C CA . LEU A 1 78 ? 16.844 -3.446 -29.838 1.00 90.06 78 LEU A CA 1
ATOM 586 C C . LEU A 1 78 ? 17.302 -1.990 -29.703 1.00 90.06 78 LEU A C 1
ATOM 588 O O . LEU A 1 78 ? 17.556 -1.317 -30.700 1.00 90.06 78 LEU A O 1
ATOM 592 N N . SER A 1 79 ? 17.362 -1.479 -28.473 1.00 90.06 79 SER A N 1
ATOM 593 C CA . SER A 1 79 ? 17.684 -0.077 -28.212 1.00 90.06 79 SER A CA 1
ATOM 594 C C . SER A 1 79 ? 18.145 0.144 -26.771 1.00 90.06 79 SER A C 1
ATOM 596 O O . SER A 1 79 ? 17.351 0.091 -25.826 1.00 90.06 79 SER A O 1
ATOM 598 N N . ILE A 1 80 ? 19.424 0.493 -26.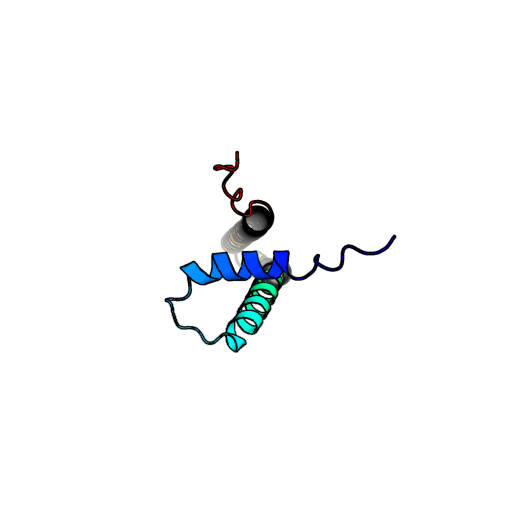610 1.00 89.12 80 ILE A N 1
ATOM 599 C CA . ILE A 1 80 ? 20.040 0.759 -25.300 1.00 89.12 80 ILE A CA 1
ATOM 600 C C . ILE A 1 80 ? 19.363 1.937 -24.576 1.00 89.12 80 ILE A C 1
ATOM 602 O O . ILE A 1 80 ? 19.136 1.882 -23.369 1.00 89.12 80 ILE A O 1
ATOM 606 N N . SER A 1 81 ? 18.983 2.987 -25.313 1.00 89.31 81 SER A N 1
ATOM 607 C CA . SER A 1 81 ? 18.391 4.200 -24.736 1.00 89.31 81 SER A CA 1
ATOM 608 C C . SER A 1 81 ? 17.013 3.939 -24.123 1.00 89.31 81 SER A C 1
ATOM 610 O O . SER A 1 81 ? 16.736 4.412 -23.023 1.00 89.31 81 SER A O 1
ATOM 612 N N . ALA A 1 82 ? 16.163 3.147 -24.788 1.00 88.62 82 ALA A N 1
ATOM 613 C CA . ALA A 1 82 ? 14.844 2.799 -24.256 1.00 88.62 82 ALA A CA 1
ATOM 614 C C . ALA A 1 82 ? 14.946 1.837 -23.060 1.00 88.62 82 ALA A C 1
ATOM 616 O O . ALA A 1 82 ? 14.194 1.963 -22.092 1.00 88.62 82 ALA A O 1
ATOM 617 N N . SER A 1 83 ? 15.917 0.917 -23.090 1.00 89.44 83 SER A N 1
ATOM 618 C CA . SER A 1 83 ? 16.222 0.025 -21.967 1.00 89.44 83 SER A CA 1
ATOM 619 C C . SER A 1 83 ? 16.622 0.809 -20.711 1.00 89.44 83 SER A C 1
ATOM 621 O O . SER A 1 83 ? 16.100 0.541 -19.629 1.00 89.44 83 SER A O 1
ATOM 623 N N . LEU A 1 84 ? 17.510 1.801 -20.845 1.00 89.62 84 LEU A N 1
ATOM 624 C CA . LEU A 1 84 ? 17.932 2.658 -19.730 1.00 89.62 84 LEU A CA 1
ATOM 625 C C . LEU A 1 84 ? 16.766 3.462 -19.150 1.00 89.62 84 LEU A C 1
ATOM 627 O O . LEU A 1 84 ? 16.597 3.488 -17.934 1.00 89.62 84 LEU A O 1
ATOM 631 N N . LEU A 1 85 ? 15.927 4.055 -20.006 1.00 91.31 85 LEU A N 1
ATOM 632 C CA . LEU A 1 85 ? 14.741 4.794 -19.567 1.00 91.31 85 LEU A CA 1
ATOM 633 C C . LEU A 1 85 ? 13.783 3.902 -18.763 1.00 91.31 85 LEU A C 1
ATOM 635 O O . LEU A 1 85 ? 13.333 4.282 -17.684 1.00 91.31 85 LEU A O 1
ATOM 639 N N . THR A 1 86 ? 13.520 2.691 -19.255 1.00 89.56 86 THR A N 1
ATOM 640 C CA . THR A 1 86 ? 12.639 1.728 -18.579 1.00 89.56 86 THR A CA 1
ATOM 641 C C . THR A 1 86 ? 13.219 1.295 -17.224 1.00 89.56 86 THR A C 1
ATOM 643 O O . THR A 1 86 ? 12.490 1.187 -16.237 1.00 89.56 86 THR A O 1
ATOM 646 N N . PHE A 1 87 ? 14.540 1.126 -17.136 1.00 88.75 87 PHE A N 1
ATOM 647 C CA . PHE A 1 87 ? 15.230 0.842 -15.877 1.00 88.75 87 PHE A CA 1
ATOM 648 C C . PHE A 1 87 ? 15.168 2.017 -14.883 1.00 88.75 87 PHE A C 1
ATOM 650 O O . PHE A 1 87 ? 14.978 1.808 -13.686 1.00 88.75 87 PHE A O 1
ATOM 657 N N . THR A 1 88 ? 15.256 3.266 -15.351 1.00 90.50 88 THR A N 1
ATOM 658 C CA . THR A 1 88 ? 15.057 4.446 -14.491 1.00 90.50 88 THR A CA 1
ATOM 659 C C . THR A 1 88 ? 13.638 4.501 -13.922 1.00 90.50 88 THR A C 1
ATOM 661 O O . THR A 1 88 ? 13.466 4.776 -12.734 1.00 90.50 88 THR A O 1
ATOM 664 N N . VAL A 1 89 ? 12.621 4.194 -14.736 1.00 90.81 89 VAL A N 1
ATOM 665 C CA . VAL A 1 89 ? 11.220 4.127 -14.279 1.00 90.81 89 VAL A CA 1
ATOM 666 C C . VAL A 1 89 ? 11.043 3.063 -13.195 1.00 90.81 89 VAL A C 1
ATOM 668 O O . VAL A 1 89 ? 10.371 3.321 -12.198 1.00 90.81 89 VAL A O 1
ATOM 671 N N . LEU A 1 90 ? 11.690 1.902 -13.339 1.00 89.06 90 LEU A N 1
ATOM 672 C CA . LEU A 1 90 ? 11.674 0.843 -12.329 1.00 89.06 90 LEU A CA 1
ATOM 673 C C . LEU A 1 90 ? 12.158 1.340 -10.957 1.00 89.06 90 LEU A C 1
ATOM 675 O O . LEU A 1 90 ? 11.486 1.112 -9.953 1.00 89.06 90 LEU A O 1
ATOM 679 N N . ILE A 1 91 ? 13.291 2.050 -10.917 1.00 89.31 91 ILE A N 1
ATOM 680 C CA . ILE A 1 91 ? 13.845 2.618 -9.675 1.00 89.31 91 ILE A CA 1
ATOM 681 C C . ILE A 1 91 ? 12.912 3.683 -9.082 1.00 89.31 91 ILE A C 1
ATOM 683 O O . ILE A 1 91 ? 12.742 3.764 -7.867 1.00 89.31 91 ILE A O 1
ATOM 687 N N . LEU A 1 92 ? 12.285 4.508 -9.921 1.00 91.25 92 LEU A N 1
ATOM 688 C CA . LEU A 1 92 ? 11.352 5.525 -9.437 1.00 91.25 92 LEU A CA 1
ATOM 689 C C . LEU A 1 92 ? 10.121 4.889 -8.768 1.00 91.25 92 LEU A C 1
ATOM 691 O O . LEU A 1 92 ? 9.679 5.354 -7.716 1.00 91.25 92 LEU 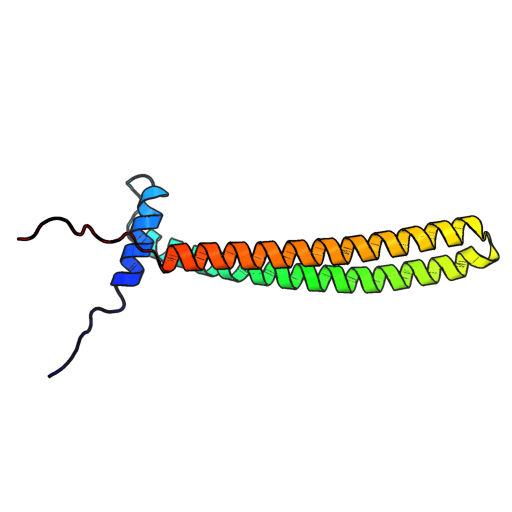A O 1
ATOM 695 N N . LEU A 1 93 ? 9.590 3.812 -9.353 1.00 88.69 93 LEU A N 1
ATOM 696 C CA . LEU A 1 93 ? 8.432 3.097 -8.816 1.00 88.69 93 LEU A CA 1
ATOM 697 C C . LEU A 1 93 ? 8.747 2.378 -7.498 1.00 88.69 93 LEU A C 1
ATOM 699 O O . LEU A 1 93 ? 7.911 2.400 -6.596 1.00 88.69 93 LEU A O 1
ATOM 703 N N . THR A 1 94 ? 9.948 1.817 -7.330 1.00 86.88 94 THR A N 1
ATOM 704 C CA . THR A 1 94 ? 10.342 1.194 -6.052 1.00 86.88 94 THR A CA 1
ATOM 705 C C . THR A 1 94 ? 10.498 2.218 -4.929 1.00 86.88 94 THR A C 1
ATOM 707 O O . THR A 1 94 ? 10.084 1.961 -3.798 1.00 86.88 94 THR A O 1
ATOM 710 N N . ILE A 1 95 ? 11.017 3.413 -5.224 1.00 90.75 95 ILE A N 1
ATOM 711 C CA . ILE A 1 95 ? 11.064 4.512 -4.246 1.00 90.75 95 ILE A CA 1
ATOM 712 C C . ILE A 1 95 ? 9.646 4.945 -3.854 1.00 90.75 95 ILE A C 1
ATOM 714 O O . ILE A 1 95 ? 9.364 5.128 -2.667 1.00 90.75 95 ILE A O 1
ATOM 718 N N . LEU A 1 96 ? 8.743 5.082 -4.833 1.00 89.75 96 LEU A N 1
ATOM 719 C CA . LEU A 1 96 ? 7.344 5.434 -4.584 1.00 89.75 96 LEU A CA 1
ATOM 720 C C . LEU A 1 96 ? 6.654 4.403 -3.679 1.00 89.75 96 LEU A C 1
ATOM 722 O O . LEU A 1 96 ? 5.928 4.776 -2.759 1.00 89.75 96 LEU A O 1
ATOM 726 N N . GLU A 1 97 ? 6.899 3.118 -3.909 1.00 88.38 97 GLU A N 1
ATOM 727 C CA . GLU A 1 97 ? 6.328 2.0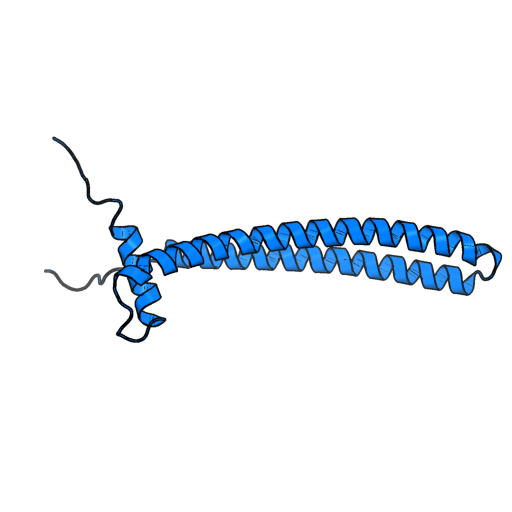31 -3.117 1.00 88.38 97 GLU A CA 1
ATOM 728 C C . GLU A 1 97 ? 6.771 2.075 -1.648 1.00 88.38 97 GLU A C 1
ATOM 730 O O . GLU A 1 97 ? 5.934 1.985 -0.744 1.00 88.38 97 GLU A O 1
ATOM 735 N N . ILE A 1 98 ? 8.061 2.315 -1.396 1.00 87.31 98 ILE A N 1
ATOM 736 C CA . ILE A 1 98 ? 8.587 2.487 -0.035 1.00 87.31 98 ILE A CA 1
ATOM 737 C C . ILE A 1 98 ? 8.020 3.757 0.616 1.00 87.31 98 ILE A C 1
ATOM 739 O O . ILE A 1 98 ? 7.626 3.726 1.784 1.00 87.31 98 ILE A O 1
ATOM 743 N N . ALA A 1 99 ? 7.918 4.867 -0.123 1.00 91.12 99 ALA A N 1
ATOM 744 C CA . ALA A 1 99 ? 7.338 6.109 0.391 1.00 91.12 99 ALA A CA 1
ATOM 745 C C . ALA A 1 99 ? 5.875 5.915 0.824 1.00 91.12 99 ALA A C 1
ATOM 747 O O . ALA A 1 99 ? 5.478 6.314 1.923 1.00 91.12 99 ALA A O 1
ATOM 748 N N . VAL A 1 100 ? 5.081 5.237 -0.006 1.00 89.06 100 VAL A N 1
ATOM 749 C CA . VAL A 1 100 ? 3.693 4.880 0.308 1.00 89.06 100 VAL A CA 1
ATOM 750 C C . VAL A 1 100 ? 3.625 3.953 1.526 1.00 89.06 100 VAL A C 1
ATOM 752 O O . VAL A 1 100 ? 2.722 4.111 2.353 1.00 89.06 100 VAL A O 1
ATOM 755 N N . ALA A 1 101 ? 4.581 3.030 1.679 1.00 87.00 101 ALA A N 1
ATOM 756 C CA . ALA A 1 101 ? 4.627 2.134 2.828 1.00 87.00 101 ALA A CA 1
ATOM 757 C C . ALA A 1 101 ? 4.858 2.876 4.156 1.00 87.00 101 ALA A C 1
ATOM 759 O O . ALA A 1 101 ? 4.166 2.617 5.144 1.00 87.00 101 ALA A O 1
ATOM 760 N N . ILE A 1 102 ? 5.767 3.854 4.161 1.00 89.38 102 ILE A N 1
ATOM 761 C CA . ILE A 1 102 ? 6.051 4.700 5.331 1.00 89.38 102 ILE A CA 1
ATOM 762 C C . ILE A 1 102 ? 4.821 5.533 5.715 1.00 89.38 102 ILE A C 1
ATOM 764 O O . ILE A 1 102 ? 4.440 5.570 6.887 1.00 89.38 102 ILE A O 1
ATOM 768 N N . ILE A 1 103 ? 4.165 6.166 4.737 1.00 90.94 103 ILE A N 1
ATOM 769 C CA . ILE A 1 103 ? 2.971 6.990 4.986 1.00 90.94 103 ILE A CA 1
ATOM 770 C C . ILE A 1 103 ? 1.845 6.144 5.597 1.00 90.94 103 ILE A C 1
ATOM 772 O O . ILE A 1 103 ? 1.197 6.572 6.552 1.00 90.94 103 ILE A O 1
ATOM 776 N N . GLN A 1 104 ? 1.629 4.925 5.095 1.00 88.69 104 GLN A N 1
ATOM 777 C CA . GLN A 1 104 ? 0.609 4.016 5.628 1.00 88.69 104 GLN A CA 1
ATOM 778 C C . GLN A 1 104 ? 0.886 3.607 7.082 1.00 88.69 104 GLN A C 1
ATOM 780 O O . GLN A 1 104 ? -0.034 3.619 7.903 1.00 88.69 104 GLN A O 1
ATOM 785 N N . ALA A 1 105 ? 2.142 3.311 7.427 1.00 87.56 105 ALA A N 1
ATOM 786 C CA . ALA A 1 105 ? 2.529 3.004 8.803 1.00 87.56 105 ALA A CA 1
ATOM 787 C C . ALA A 1 105 ? 2.341 4.209 9.746 1.00 87.56 105 ALA A C 1
ATOM 789 O O . ALA A 1 105 ? 1.865 4.045 10.871 1.00 87.56 105 ALA A O 1
ATOM 790 N N . TYR A 1 106 ? 2.644 5.425 9.282 1.00 90.19 106 TYR A N 1
ATOM 791 C CA . TYR A 1 106 ? 2.437 6.649 10.061 1.00 90.19 106 TYR A CA 1
ATOM 792 C C . TYR A 1 106 ? 0.954 6.899 10.370 1.00 90.19 106 TYR A C 1
ATOM 794 O O . TYR A 1 106 ? 0.584 7.109 11.527 1.00 90.19 106 TYR A O 1
ATOM 802 N N . VAL A 1 107 ? 0.091 6.818 9.352 1.00 87.62 107 VAL A N 1
ATOM 803 C CA . VAL A 1 107 ? -1.360 7.007 9.519 1.00 87.62 107 VAL A CA 1
ATOM 804 C C . VAL A 1 107 ? -1.940 5.975 10.491 1.00 87.62 107 VAL A C 1
ATOM 806 O O . VAL A 1 107 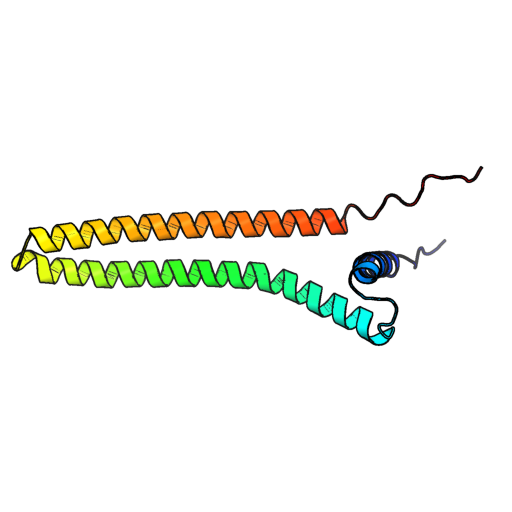? -2.802 6.318 11.300 1.00 87.62 107 VAL A O 1
ATOM 809 N N . PHE A 1 108 ? -1.444 4.733 10.469 1.00 85.00 108 PHE A N 1
ATOM 810 C CA . PHE A 1 108 ? -1.849 3.705 11.428 1.00 85.00 108 PHE A CA 1
ATOM 811 C C . PHE A 1 108 ? -1.549 4.106 12.881 1.00 85.00 108 PHE A C 1
ATOM 813 O O . PHE A 1 108 ? -2.450 4.079 13.721 1.00 85.00 108 PHE A O 1
ATOM 820 N N . VAL A 1 109 ? -0.308 4.506 13.175 1.00 86.00 109 VAL A N 1
ATOM 821 C CA . VAL A 1 109 ? 0.100 4.890 14.538 1.00 86.00 109 VAL A CA 1
ATOM 822 C C . VAL A 1 109 ? -0.666 6.120 15.021 1.00 86.00 109 VAL A C 1
ATOM 824 O O . VAL A 1 109 ? -1.084 6.161 16.179 1.00 86.00 109 VAL A O 1
ATOM 827 N N . LEU A 1 110 ? -0.899 7.100 14.143 1.00 87.81 110 LEU A N 1
ATOM 828 C CA . LEU A 1 110 ? -1.680 8.293 14.468 1.00 87.81 110 LEU A CA 1
ATOM 829 C C . LEU A 1 110 ? -3.115 7.934 14.881 1.00 87.81 110 LEU A C 1
ATOM 831 O O . LEU A 1 110 ? -3.586 8.391 15.920 1.00 87.81 110 LEU A O 1
ATOM 835 N N . LEU A 1 111 ? -3.792 7.085 14.103 1.00 83.19 111 LEU A N 1
ATOM 836 C CA . LEU A 1 111 ? -5.164 6.660 14.397 1.00 83.19 111 LEU A CA 1
ATOM 837 C C . LEU A 1 111 ? -5.251 5.839 15.687 1.00 83.19 111 LEU A C 1
ATOM 839 O O . LEU A 1 111 ? -6.170 6.044 16.478 1.00 83.19 111 LEU A O 1
ATOM 843 N N . LEU A 1 112 ? -4.278 4.956 15.932 1.00 81.62 112 LEU A N 1
ATOM 844 C CA . LEU A 1 112 ? -4.193 4.207 17.186 1.00 81.62 112 LEU A CA 1
ATOM 845 C C . LEU A 1 112 ? -3.964 5.138 18.385 1.00 81.62 112 LEU A C 1
ATOM 847 O O . LEU A 1 112 ? -4.586 4.955 19.428 1.00 81.62 112 LEU A O 1
ATOM 851 N N . SER A 1 113 ? -3.104 6.147 18.235 1.00 83.88 113 SER A N 1
ATOM 852 C CA . SER A 1 113 ? -2.802 7.106 19.302 1.00 83.88 113 SER A CA 1
ATOM 853 C C . SER A 1 113 ? -4.019 7.963 19.643 1.00 83.88 113 SER A C 1
ATOM 855 O O . SER A 1 113 ? -4.339 8.108 20.818 1.00 83.88 113 SER A O 1
ATOM 857 N N . LEU A 1 114 ? -4.742 8.463 18.632 1.00 80.38 114 LEU A N 1
ATOM 858 C CA . LEU A 1 114 ? -6.000 9.184 18.842 1.00 80.38 114 LEU A CA 1
ATOM 859 C C . LEU A 1 114 ? -7.034 8.298 19.537 1.00 80.38 114 LEU A C 1
ATOM 861 O O . LEU A 1 114 ? -7.624 8.716 20.524 1.00 80.38 114 LEU A O 1
ATOM 865 N N . TYR A 1 115 ? -7.193 7.048 19.100 1.00 74.56 115 TYR A N 1
ATOM 866 C CA . TYR A 1 115 ? -8.103 6.118 19.762 1.00 74.56 115 TYR A CA 1
ATOM 867 C C . TYR A 1 115 ? -7.729 5.893 21.235 1.00 74.56 115 TYR A C 1
ATOM 869 O O . TYR A 1 115 ? -8.584 5.991 22.112 1.00 74.56 115 TYR A O 1
ATOM 877 N N . LEU A 1 116 ? -6.457 5.626 21.542 1.00 74.44 116 LEU A N 1
ATOM 878 C CA . LEU A 1 116 ? -6.018 5.418 22.924 1.00 74.44 116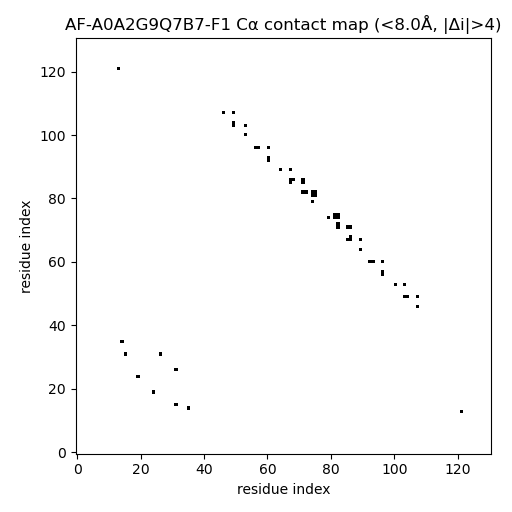 LEU A CA 1
ATOM 879 C C . LEU A 1 116 ? -6.196 6.675 23.785 1.00 74.44 116 LEU A C 1
ATOM 881 O O . LEU A 1 116 ? -6.571 6.553 24.952 1.00 74.44 116 LEU A O 1
ATOM 885 N N . GLN A 1 117 ? -5.975 7.862 23.218 1.00 77.81 117 GLN A N 1
ATOM 886 C CA . GLN A 1 117 ? -6.198 9.144 23.884 1.00 77.81 117 GLN A CA 1
ATOM 887 C C . GLN A 1 117 ? -7.680 9.329 24.243 1.00 77.81 117 GLN A C 1
ATOM 889 O O . GLN A 1 117 ? -7.984 9.592 25.405 1.00 77.81 117 GLN A O 1
ATOM 894 N N . GLU A 1 118 ? -8.586 9.112 23.288 1.00 67.44 118 GLU A N 1
ATOM 895 C CA . GLU A 1 118 ? -10.040 9.227 23.479 1.00 67.44 118 GLU A CA 1
ATOM 896 C C . GLU A 1 118 ? -10.578 8.214 24.504 1.00 67.44 118 GLU A C 1
ATOM 898 O O . GLU A 1 118 ? -11.504 8.505 25.256 1.00 67.44 118 GLU A O 1
ATOM 903 N N . ASN A 1 119 ? -9.981 7.020 24.580 1.00 62.44 119 ASN A N 1
ATOM 904 C CA . ASN A 1 119 ? -10.398 5.987 25.534 1.00 62.44 119 ASN A CA 1
ATOM 905 C C . ASN A 1 119 ? -9.778 6.154 26.932 1.00 62.44 119 ASN A C 1
ATOM 907 O O . ASN A 1 119 ? -10.333 5.647 27.908 1.00 62.44 119 ASN A O 1
ATOM 911 N N . THR A 1 120 ? -8.631 6.834 27.045 1.00 62.84 120 THR A N 1
ATOM 912 C CA . THR A 1 120 ? -7.908 7.013 28.320 1.00 62.84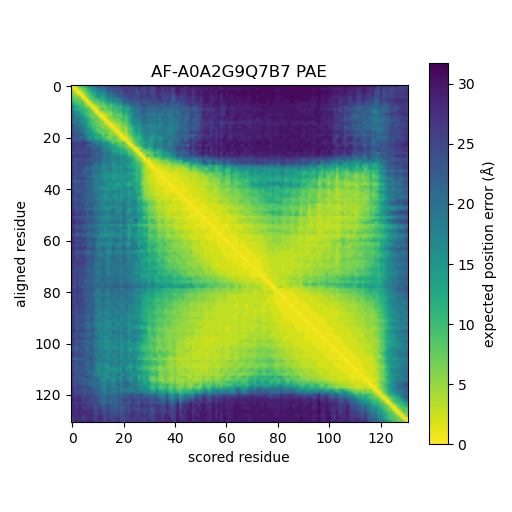 120 THR A CA 1
ATOM 913 C C . THR A 1 120 ? -8.261 8.335 28.999 1.00 62.84 120 THR A C 1
ATOM 915 O O . THR A 1 120 ? -8.421 8.375 30.219 1.00 62.84 120 THR A O 1
ATOM 918 N N . TYR A 1 121 ? -8.434 9.413 28.231 1.00 51.47 121 TYR A N 1
ATOM 919 C CA . TYR A 1 121 ? -8.869 10.718 28.728 1.00 51.47 121 TYR A CA 1
ATOM 920 C C . TYR A 1 121 ? -10.387 10.853 28.602 1.00 51.47 121 TYR A C 1
ATOM 922 O O . TYR A 1 121 ? -10.909 11.715 27.902 1.00 51.47 121 TYR A O 1
ATOM 930 N N . GLY A 1 122 ? -11.102 10.008 29.345 1.00 47.16 122 GLY A N 1
ATOM 931 C CA . GLY A 1 122 ? -12.454 10.356 29.766 1.00 47.16 122 GLY A CA 1
ATOM 932 C C . GLY A 1 122 ? -12.418 11.700 30.506 1.00 47.16 122 GLY A C 1
ATOM 933 O O . GLY A 1 122 ? -11.455 11.939 31.248 1.00 47.16 122 GLY A O 1
ATOM 934 N N . PRO A 1 123 ? -13.391 12.605 30.293 1.00 48.62 123 PRO A N 1
ATOM 935 C CA . PRO A 1 123 ? -13.358 13.938 30.879 1.00 48.62 123 PRO A CA 1
ATOM 936 C C . PRO A 1 123 ? -13.126 13.812 32.388 1.00 48.62 123 PRO A C 1
ATOM 938 O O . PRO A 1 123 ? -13.792 12.990 33.025 1.00 48.62 123 PRO A O 1
ATOM 941 N N . PRO A 1 124 ? -12.192 14.579 32.984 1.00 50.38 124 PRO A N 1
ATOM 942 C CA . PRO A 1 124 ? -12.058 14.608 34.426 1.00 50.38 124 PRO A CA 1
ATOM 943 C C . PRO A 1 124 ? -13.400 15.092 34.954 1.00 50.38 124 PRO A C 1
ATOM 945 O O . PRO A 1 124 ? -13.728 16.272 34.827 1.00 50.38 124 PRO A O 1
ATOM 948 N N . SER A 1 125 ? -14.199 14.157 35.478 1.00 52.38 125 SER A N 1
ATOM 949 C CA . SER A 1 125 ? -15.452 14.452 36.148 1.00 52.38 125 SER A CA 1
ATOM 950 C C . SER A 1 125 ? -15.120 15.520 37.164 1.00 52.38 125 SER A C 1
ATOM 952 O O . SER A 1 125 ? -14.354 15.259 38.097 1.00 52.38 125 SER A O 1
ATOM 954 N N . SER A 1 126 ? -15.602 16.724 36.871 1.00 53.56 126 SER A N 1
ATOM 955 C CA . SER A 1 126 ? -15.734 17.860 37.758 1.00 53.56 126 SER A CA 1
ATOM 956 C C . SER A 1 126 ? -15.265 17.530 39.171 1.00 53.56 126 SER A C 1
ATOM 958 O O . SER A 1 126 ? -16.046 17.100 40.021 1.00 53.56 126 SER A O 1
ATOM 960 N N . ARG A 1 127 ? -13.982 17.800 39.442 1.00 58.59 127 ARG A N 1
ATOM 961 C CA . ARG A 1 127 ? -13.590 18.306 40.755 1.00 58.59 127 ARG A CA 1
ATOM 962 C C . ARG A 1 127 ? -14.274 19.657 40.911 1.00 58.59 127 ARG A C 1
ATOM 964 O O . ARG A 1 127 ? -13.642 20.699 40.810 1.00 58.59 127 ARG A O 1
ATOM 971 N N . LEU A 1 128 ? -15.583 19.642 41.086 1.00 68.19 128 LEU A N 1
ATOM 972 C CA . LEU A 1 128 ? -16.289 20.735 41.694 1.00 68.19 128 LEU A CA 1
ATOM 973 C C . LEU A 1 128 ? -17.123 20.125 42.798 1.00 68.19 128 LEU A C 1
ATOM 975 O O . LEU A 1 128 ? -18.025 19.335 42.559 1.00 68.19 128 LEU A O 1
ATOM 979 N N . SER A 1 129 ? -16.801 20.593 43.997 1.00 53.03 129 SER A N 1
ATOM 980 C CA . SER A 1 129 ? -17.829 20.980 44.945 1.00 53.03 129 SER A CA 1
ATOM 981 C C . SER A 1 129 ? -18.642 19.829 45.523 1.00 53.03 129 SER A C 1
ATOM 983 O O . SER A 1 129 ? -19.806 19.667 45.209 1.00 53.03 129 SER A O 1
ATOM 985 N N . HIS A 1 130 ? -18.024 19.087 46.432 1.00 46.66 130 HIS A N 1
ATOM 986 C CA . HIS A 1 130 ? -18.603 18.734 47.731 1.00 46.66 130 HIS A CA 1
ATOM 987 C C . HIS A 1 130 ? -17.395 18.415 48.617 1.00 46.66 130 HIS A C 1
ATOM 989 O O . HIS A 1 130 ? -16.590 17.569 48.243 1.00 46.66 130 HIS A O 1
ATOM 995 N N . SER A 1 131 ? -17.132 19.023 49.759 1.00 44.72 131 SER A N 1
ATOM 996 C CA . SER A 1 131 ? -17.682 20.123 50.545 1.00 44.72 131 SER A CA 1
ATOM 997 C C . SER A 1 131 ? -16.600 20.425 51.587 1.00 44.72 131 SER A C 1
ATOM 999 O O . SER A 1 131 ? -15.747 19.537 51.815 1.00 44.72 131 SER A O 1
#

Nearest PDB structures (foldseek):
  8j0s-assembly1_9  TM=4.828E-01  e=3.903E+00  Mycobacterium tuberculosis
  7njl-assembly1_R  TM=4.883E-01  e=3.903E+00  Mycolicibacterium smegmatis MC2 155

Mean predicted aligned error: 14.06 Å

Solvent-accessible surface area (backbone atoms only — not comparable to full-atom values): 7742 Å² total; per-residue (Å²): 134,90,76,89,86,69,82,74,58,60,69,56,51,53,56,50,55,66,45,54,78,77,41,74,93,78,76,60,79,80,52,55,65,53,52,55,51,52,50,55,49,50,64,55,47,52,58,50,53,50,52,52,49,50,52,50,46,56,52,49,49,53,53,47,50,52,53,51,51,53,49,33,66,65,34,41,86,76,36,60,69,62,24,50,52,55,52,52,52,52,56,53,51,54,52,50,52,54,52,53,49,53,54,54,54,50,54,48,54,52,54,51,50,51,51,51,46,64,71,68,60,58,77,81,74,69,95,63,90,84,130